Protein AF-A0A969MJR4-F1 (afdb_monomer_lite)

Secondary structure (DSSP, 8-state):
-----SSSHHHHHHHHHHHH-S---GGGHHHHHHHHHHHHHHHHHHHHHHHSTT-GGG--HHHHHHHHHHHHHHHHHHHTSPPTT-TT--HHHHHHHHHHHHHHHHHHHHTT-

Foldseek 3Di:
DPPDPPPDPVSVLLVCLCVVCVDQDPVCLVVLVVQLVVLVVQLVVLVCLQPDPVNVVVRHVVSNVVSVSSNVSSVSSSLSHDDPPCPPDDPVRSVVVSVVVVVVVVVVVVVVD

Structure (mmCIF, N/CA/C/O backbone):
data_AF-A0A969MJR4-F1
#
_entry.id   AF-A0A969MJR4-F1
#
loop_
_atom_site.group_PDB
_atom_site.id
_atom_site.type_symbol
_atom_site.label_atom_id
_atom_site.label_alt_id
_atom_site.label_comp_id
_atom_site.label_asym_id
_atom_site.label_entity_id
_atom_site.label_seq_id
_atom_site.pdbx_PDB_ins_code
_atom_site.Cartn_x
_atom_site.Cartn_y
_atom_site.Cartn_z
_atom_site.occupancy
_atom_site.B_iso_or_equiv
_atom_site.auth_seq_id
_atom_site.auth_comp_id
_atom_site.auth_asym_id
_atom_site.auth_atom_id
_atom_site.pdbx_PDB_model_num
ATOM 1 N N . MET A 1 1 ? -7.731 -14.007 19.797 1.00 36.84 1 MET A N 1
ATOM 2 C CA . MET A 1 1 ? -6.866 -15.200 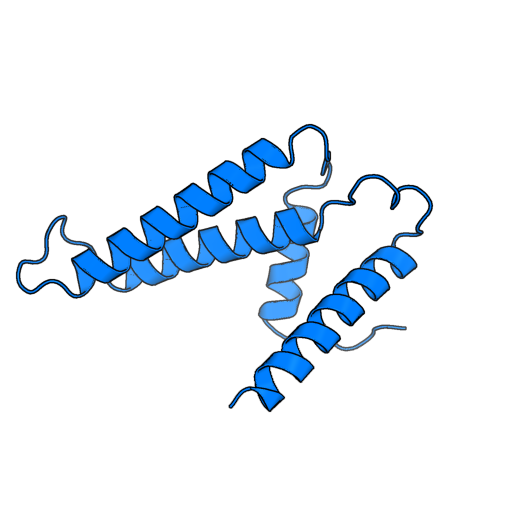19.577 1.00 36.84 1 MET A CA 1
ATOM 3 C C . MET A 1 1 ? -6.574 -15.347 18.085 1.00 36.84 1 MET A C 1
ATOM 5 O O . MET A 1 1 ? -7.228 -16.120 17.401 1.00 36.84 1 MET A O 1
ATOM 9 N N . VAL A 1 2 ? -5.607 -14.573 17.583 1.00 36.34 2 VAL A N 1
ATOM 10 C CA . VAL A 1 2 ? -5.040 -14.701 16.231 1.00 36.34 2 VAL A CA 1
ATOM 11 C C . VAL A 1 2 ? -3.697 -15.414 16.394 1.00 36.34 2 VAL A C 1
ATOM 13 O O . VAL A 1 2 ? -2.646 -14.796 16.468 1.00 36.34 2 VAL A O 1
ATOM 16 N N . LYS A 1 3 ? -3.739 -16.731 16.603 1.00 42.12 3 LYS A N 1
ATOM 17 C CA . LYS A 1 3 ? -2.544 -17.580 16.681 1.00 42.12 3 LYS A CA 1
ATOM 18 C C . LYS A 1 3 ? -2.556 -18.497 15.467 1.00 42.12 3 LYS A C 1
ATOM 20 O O . LYS A 1 3 ? -3.193 -19.534 15.545 1.00 42.12 3 LYS A O 1
ATOM 25 N N . GLU A 1 4 ? -1.941 -18.047 14.370 1.00 42.16 4 GLU A N 1
ATOM 26 C CA . GLU A 1 4 ? -1.287 -18.861 13.315 1.00 42.16 4 GLU A CA 1
ATOM 27 C C . GLU A 1 4 ? -0.891 -18.002 12.091 1.00 42.16 4 GLU A C 1
ATOM 29 O O . GLU A 1 4 ? -1.200 -18.305 10.943 1.00 42.16 4 GLU A O 1
ATOM 34 N N . ILE A 1 5 ? -0.156 -16.908 12.316 1.00 48.88 5 ILE A N 1
ATOM 35 C CA . ILE A 1 5 ? 0.709 -16.326 11.273 1.00 48.88 5 ILE A CA 1
ATOM 36 C C . ILE A 1 5 ? 2.125 -16.252 11.842 1.00 48.88 5 ILE A C 1
ATOM 38 O O . ILE A 1 5 ? 2.707 -15.187 11.941 1.00 48.88 5 ILE A O 1
ATOM 42 N N . THR A 1 6 ? 2.679 -17.375 12.295 1.00 48.12 6 THR A N 1
ATOM 43 C CA . THR A 1 6 ? 3.996 -17.366 12.959 1.00 48.12 6 THR A CA 1
ATOM 44 C C . THR A 1 6 ? 5.102 -18.091 12.203 1.00 48.12 6 THR A C 1
ATOM 46 O O . THR A 1 6 ? 6.158 -18.281 12.775 1.00 48.12 6 THR A O 1
ATOM 49 N N . ASN A 1 7 ? 4.936 -18.444 10.919 1.00 51.84 7 ASN A N 1
ATOM 50 C CA . ASN A 1 7 ? 6.046 -18.987 10.105 1.00 51.84 7 ASN A CA 1
ATOM 51 C C . ASN A 1 7 ? 5.967 -18.656 8.600 1.00 51.84 7 ASN A C 1
ATOM 53 O O . ASN A 1 7 ? 6.573 -19.342 7.779 1.00 51.84 7 ASN A O 1
ATOM 57 N N . SER A 1 8 ? 5.213 -17.628 8.199 1.00 61.78 8 SER A N 1
ATOM 58 C CA . SER A 1 8 ? 5.241 -17.164 6.804 1.00 61.78 8 SER A CA 1
ATOM 59 C C . SER A 1 8 ? 6.071 -15.887 6.706 1.00 61.78 8 SER A C 1
ATOM 61 O O . SER A 1 8 ? 5.940 -15.003 7.549 1.00 61.78 8 SER A O 1
ATOM 63 N N . CYS A 1 9 ? 6.900 -15.775 5.664 1.00 60.16 9 CYS A N 1
ATOM 64 C CA . CYS A 1 9 ? 7.710 -14.584 5.377 1.00 60.16 9 CYS A CA 1
ATOM 65 C C . CYS A 1 9 ? 6.870 -13.287 5.372 1.00 60.16 9 CYS A C 1
ATOM 67 O O . CYS A 1 9 ? 7.360 -12.232 5.752 1.00 60.16 9 CYS A O 1
ATOM 69 N N . LEU A 1 10 ? 5.579 -13.382 5.033 1.00 62.44 10 LEU A N 1
ATOM 70 C CA . LEU A 1 10 ? 4.634 -12.264 5.048 1.00 62.44 10 LEU A CA 1
ATOM 71 C C . LEU A 1 10 ? 4.254 -11.787 6.458 1.00 62.44 1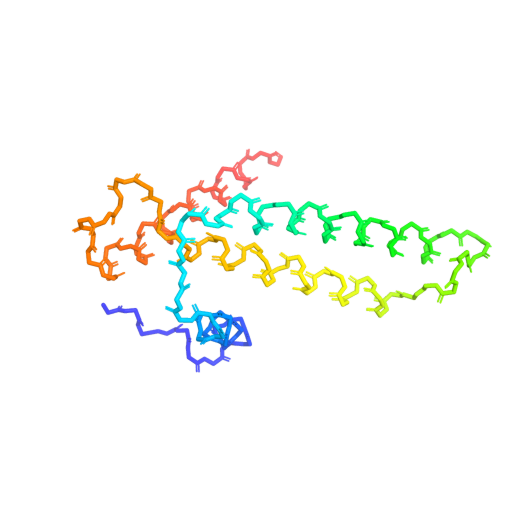0 LEU A C 1
ATOM 73 O O . LEU A 1 10 ? 4.084 -10.588 6.652 1.00 62.44 10 LEU A O 1
ATOM 77 N N . GLY A 1 11 ? 4.123 -12.698 7.429 1.00 65.44 11 GLY A N 1
ATOM 78 C CA . GLY A 1 11 ? 3.859 -12.329 8.826 1.00 65.44 11 GLY A CA 1
ATOM 79 C C . GLY A 1 11 ? 5.035 -11.569 9.429 1.00 65.44 11 GLY A C 1
ATOM 80 O O . GLY A 1 11 ? 4.851 -10.496 9.992 1.00 65.44 11 GLY A O 1
ATOM 81 N N . LEU A 1 12 ? 6.247 -12.078 9.188 1.00 70.12 12 LEU A N 1
ATOM 82 C CA . LEU A 1 12 ? 7.491 -11.431 9.604 1.00 70.12 12 LEU A CA 1
ATOM 83 C C . LEU A 1 12 ? 7.665 -10.059 8.939 1.00 70.12 12 LEU A C 1
ATOM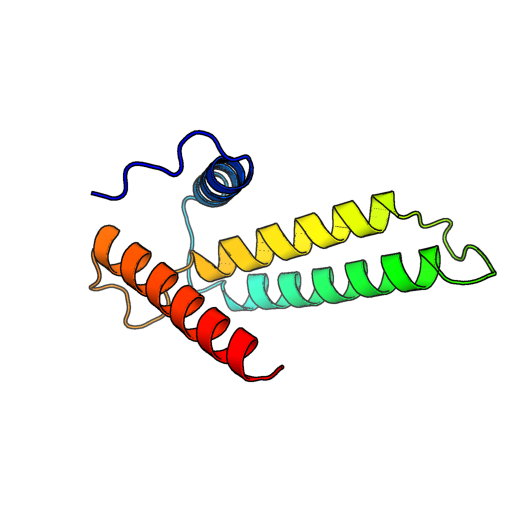 85 O O . LEU A 1 12 ? 8.010 -9.098 9.609 1.00 70.12 12 LEU A O 1
ATOM 89 N N . LEU A 1 13 ? 7.361 -9.936 7.641 1.00 69.81 13 LEU A N 1
ATOM 90 C CA . LEU A 1 13 ? 7.450 -8.657 6.930 1.00 69.81 13 LEU A CA 1
ATOM 91 C C . LEU A 1 13 ? 6.518 -7.594 7.529 1.00 69.81 13 LEU A C 1
ATOM 93 O O . LEU A 1 13 ? 6.917 -6.444 7.686 1.00 69.81 13 LEU A O 1
ATOM 97 N N . TYR A 1 14 ? 5.280 -7.972 7.862 1.00 69.94 14 TYR A N 1
ATOM 98 C CA . TYR A 1 14 ? 4.343 -7.045 8.491 1.00 69.94 14 TYR A CA 1
ATOM 99 C C . TYR A 1 14 ? 4.820 -6.622 9.881 1.00 69.94 14 TYR A C 1
ATOM 101 O O . TYR A 1 14 ? 4.766 -5.437 10.190 1.00 69.94 14 TYR A O 1
ATOM 109 N N . GLU A 1 15 ? 5.316 -7.559 10.693 1.00 73.75 15 GLU A N 1
ATOM 110 C CA . GLU A 1 15 ? 5.877 -7.247 12.012 1.00 73.75 15 GLU A CA 1
ATOM 111 C C . GLU A 1 15 ? 7.082 -6.303 11.914 1.00 73.75 15 GLU A C 1
ATOM 113 O O . GLU A 1 15 ? 7.124 -5.306 12.631 1.00 73.75 15 GLU A O 1
ATOM 118 N N . GLU A 1 16 ? 8.020 -6.551 10.997 1.00 79.38 16 GLU A N 1
ATOM 119 C CA . GLU A 1 16 ? 9.182 -5.678 10.778 1.00 79.38 16 GLU A CA 1
ATOM 120 C C . GLU A 1 16 ? 8.759 -4.259 10.374 1.00 79.38 16 GLU A C 1
ATOM 122 O O . GLU A 1 16 ? 9.195 -3.282 10.982 1.00 79.38 16 GLU A O 1
ATOM 127 N N . ILE A 1 17 ? 7.841 -4.124 9.411 1.00 75.50 17 ILE A N 1
ATOM 128 C CA . ILE A 1 17 ? 7.331 -2.810 8.983 1.00 75.50 17 ILE A CA 1
ATOM 129 C C . ILE A 1 17 ? 6.559 -2.131 10.117 1.00 75.50 17 ILE A C 1
ATOM 131 O O . ILE A 1 17 ? 6.704 -0.926 10.343 1.00 75.50 17 ILE A O 1
ATOM 135 N N . TYR A 1 18 ? 5.754 -2.896 10.859 1.00 70.88 18 TYR A N 1
ATOM 136 C CA . TYR A 1 18 ? 5.001 -2.385 11.995 1.00 70.88 18 TYR A CA 1
ATOM 137 C C . TYR A 1 18 ? 5.940 -1.822 13.072 1.00 70.88 18 TYR A C 1
ATOM 139 O O . TYR A 1 18 ? 5.700 -0.716 13.564 1.00 70.88 18 TYR A O 1
ATOM 147 N N . ASN A 1 19 ? 7.030 -2.531 13.369 1.00 74.38 19 ASN A N 1
ATOM 148 C CA . ASN A 1 19 ? 8.015 -2.166 14.385 1.00 74.38 19 ASN A CA 1
ATOM 149 C C . ASN A 1 19 ? 8.998 -1.076 13.933 1.00 74.38 19 ASN A C 1
ATOM 151 O O . ASN A 1 19 ? 9.499 -0.335 14.777 1.00 74.38 19 ASN A O 1
ATOM 155 N N . ALA A 1 20 ? 9.261 -0.934 12.631 1.00 73.62 20 ALA A N 1
ATOM 156 C CA . ALA A 1 20 ? 10.194 0.067 12.107 1.00 73.62 20 ALA A CA 1
ATOM 157 C C . ALA A 1 20 ? 9.727 1.517 12.348 1.00 73.62 20 ALA A C 1
ATOM 159 O O . ALA A 1 20 ? 10.546 2.430 12.429 1.00 73.62 20 ALA A O 1
ATOM 160 N N . HIS A 1 21 ? 8.416 1.734 12.499 1.00 69.38 21 HIS A N 1
ATOM 161 C CA . HIS A 1 21 ? 7.816 3.053 12.710 1.00 69.38 21 HIS A CA 1
ATOM 162 C C . HIS A 1 21 ? 6.826 3.027 13.884 1.00 69.38 21 HIS A C 1
ATOM 164 O O . HIS A 1 21 ? 5.614 2.960 13.695 1.00 69.38 21 HIS A O 1
ATOM 170 N N . LEU A 1 22 ? 7.343 3.091 15.116 1.00 61.19 22 LEU A N 1
ATOM 171 C CA . LEU A 1 22 ? 6.525 3.029 16.339 1.00 61.19 22 LEU A CA 1
ATOM 172 C C . LEU A 1 22 ? 5.682 4.295 16.586 1.00 61.19 22 LEU A C 1
ATOM 174 O O . LEU A 1 22 ? 4.638 4.220 17.228 1.00 61.19 22 LEU A O 1
ATOM 178 N N . GLU A 1 23 ? 6.088 5.447 16.046 1.00 62.28 23 GLU A N 1
ATOM 179 C CA . GLU A 1 23 ? 5.380 6.726 16.204 1.00 62.28 23 GLU A CA 1
ATOM 180 C C . GLU A 1 23 ? 4.676 7.142 14.904 1.00 62.28 23 GLU A C 1
ATOM 182 O O . GLU A 1 23 ? 5.074 8.078 14.205 1.00 62.28 23 GLU A O 1
ATOM 18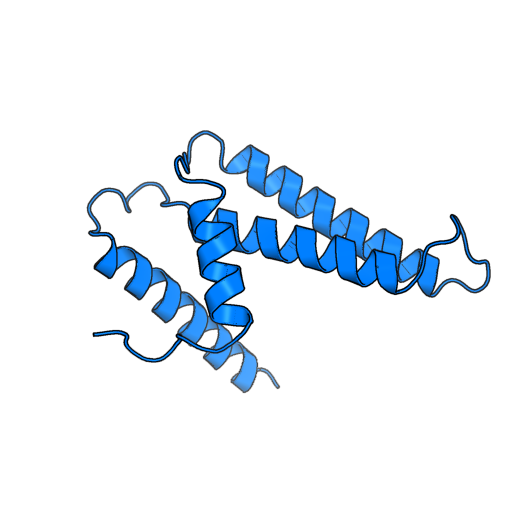7 N N . ARG A 1 24 ? 3.601 6.429 14.549 1.00 74.31 24 ARG A N 1
ATOM 188 C CA . ARG A 1 24 ? 2.752 6.808 13.410 1.00 74.31 24 ARG A CA 1
ATOM 189 C C . ARG A 1 24 ? 1.823 7.943 13.806 1.00 74.31 24 ARG A C 1
ATOM 191 O O . ARG A 1 24 ? 0.857 7.744 14.533 1.00 74.31 24 ARG A O 1
ATOM 198 N N . ASN A 1 25 ? 2.114 9.130 13.289 1.00 71.88 25 ASN A N 1
ATOM 199 C CA . ASN A 1 25 ? 1.288 10.319 13.463 1.00 71.88 25 ASN A CA 1
ATOM 200 C C . ASN A 1 25 ? 0.525 10.634 12.162 1.00 71.88 25 ASN A C 1
ATOM 202 O O . ASN A 1 25 ? 1.116 10.623 11.068 1.00 71.88 25 ASN A O 1
ATOM 206 N N . ASP A 1 26 ? -0.774 10.906 12.279 1.00 80.94 26 ASP A N 1
ATOM 207 C CA . ASP A 1 26 ? -1.680 11.282 11.193 1.00 80.94 26 ASP A CA 1
ATOM 208 C C . ASP A 1 26 ? -1.395 12.696 10.644 1.00 80.94 26 ASP A C 1
ATOM 210 O O . ASP A 1 26 ? -1.586 12.948 9.454 1.00 80.94 26 ASP A O 1
ATOM 214 N N . VAL A 1 27 ? -0.795 13.589 11.442 1.00 82.94 27 VAL A N 1
ATOM 215 C CA . VAL A 1 27 ? -0.384 14.952 11.038 1.00 82.94 27 VAL A CA 1
ATOM 216 C C . VAL A 1 27 ? 0.537 14.946 9.811 1.00 82.94 27 VAL A C 1
ATOM 218 O O . VAL A 1 27 ? 0.484 15.851 8.974 1.00 82.94 27 VAL A O 1
ATOM 221 N N . LEU A 1 28 ? 1.383 13.920 9.675 1.00 85.75 28 LEU A N 1
ATOM 222 C CA . LEU A 1 28 ? 2.303 13.756 8.542 1.00 85.75 28 LEU A CA 1
ATOM 223 C C . LEU A 1 28 ? 1.846 12.682 7.545 1.00 85.75 28 LEU A C 1
ATOM 225 O O . LEU A 1 28 ? 2.611 12.322 6.649 1.00 85.75 28 LEU A O 1
ATOM 229 N N . PHE A 1 29 ? 0.608 12.194 7.655 1.00 90.06 29 PHE A N 1
ATOM 230 C CA . PHE A 1 29 ? 0.055 11.177 6.757 1.00 90.06 29 PHE A CA 1
ATOM 231 C C . PHE A 1 29 ? 0.124 11.611 5.290 1.00 90.06 29 PHE A C 1
ATOM 233 O O . PHE A 1 29 ? 0.527 10.838 4.425 1.00 90.06 29 PHE A O 1
ATOM 240 N N . TRP A 1 30 ? -0.163 12.885 5.010 1.00 92.12 30 TRP A N 1
ATOM 241 C CA . TRP A 1 30 ? -0.073 13.446 3.660 1.00 92.12 30 TRP A CA 1
ATOM 242 C C . TRP A 1 30 ? 1.343 13.371 3.068 1.00 92.12 30 TRP A C 1
ATOM 244 O O . TRP A 1 30 ? 1.483 13.147 1.870 1.00 92.12 30 TRP A O 1
ATOM 254 N N . ARG A 1 31 ? 2.402 13.506 3.882 1.00 92.00 31 ARG A N 1
ATOM 255 C CA . ARG A 1 31 ? 3.788 13.361 3.400 1.00 92.00 31 ARG A CA 1
ATOM 256 C C . ARG A 1 31 ? 4.078 11.925 2.999 1.00 92.00 31 ARG A C 1
ATOM 258 O O . ARG A 1 31 ? 4.703 11.691 1.972 1.00 92.00 31 ARG A O 1
ATOM 265 N N . ARG A 1 32 ? 3.593 10.973 3.795 1.00 91.44 32 ARG A N 1
ATOM 266 C CA . ARG A 1 32 ? 3.743 9.544 3.509 1.00 91.44 32 ARG A CA 1
ATOM 267 C C . ARG A 1 32 ? 2.909 9.124 2.294 1.00 91.44 32 ARG A C 1
ATOM 269 O O . ARG A 1 32 ? 3.376 8.317 1.504 1.00 91.44 32 ARG A O 1
ATOM 276 N N . LEU A 1 33 ? 1.746 9.744 2.064 1.00 94.25 33 LEU A N 1
ATOM 277 C CA . LEU A 1 33 ? 0.993 9.597 0.810 1.00 94.25 33 LEU A CA 1
ATOM 278 C C . LEU A 1 33 ? 1.757 10.127 -0.411 1.00 94.25 33 LEU A C 1
ATOM 280 O O . LEU A 1 33 ? 1.721 9.496 -1.463 1.00 94.25 33 LEU A O 1
ATOM 284 N N . LEU A 1 34 ? 2.443 11.270 -0.292 1.00 96.00 34 LEU A N 1
ATOM 285 C CA . LEU A 1 34 ? 3.285 11.780 -1.380 1.00 96.00 34 LEU A CA 1
ATOM 286 C C . LEU A 1 34 ? 4.440 10.825 -1.678 1.00 96.00 34 LEU A C 1
ATOM 288 O O . LEU A 1 34 ? 4.663 10.517 -2.844 1.00 96.00 34 LEU A O 1
ATOM 292 N N . LYS A 1 35 ? 5.103 10.298 -0.641 1.00 94.50 35 LYS A N 1
ATOM 293 C CA . LYS A 1 35 ? 6.158 9.296 -0.817 1.00 94.50 35 LYS A CA 1
ATOM 294 C C . LYS A 1 35 ? 5.614 8.011 -1.448 1.00 94.50 35 LYS A C 1
ATOM 296 O O . LYS A 1 35 ? 6.191 7.536 -2.407 1.00 94.50 35 LYS A O 1
ATOM 301 N N . LEU A 1 36 ? 4.434 7.524 -1.047 1.00 96.38 36 LEU A N 1
ATOM 302 C CA . LEU A 1 36 ? 3.767 6.411 -1.744 1.00 96.38 36 LEU A CA 1
ATOM 303 C C . LEU A 1 36 ? 3.576 6.697 -3.247 1.00 96.38 36 LEU A C 1
ATOM 305 O O . LEU A 1 36 ? 3.769 5.810 -4.072 1.00 96.38 36 LEU A O 1
ATOM 309 N N . SER A 1 37 ? 3.189 7.923 -3.616 1.00 97.88 37 SER A N 1
ATOM 310 C CA . SER A 1 37 ? 3.057 8.313 -5.026 1.00 97.88 37 SER A CA 1
ATOM 311 C C . SER A 1 37 ? 4.399 8.356 -5.762 1.00 97.88 37 SER A C 1
ATOM 313 O O . SER A 1 37 ? 4.422 8.087 -6.962 1.00 97.88 37 SER A O 1
ATOM 315 N N . GLU A 1 38 ? 5.478 8.724 -5.075 1.00 97.94 38 GLU A N 1
ATOM 316 C CA . GLU A 1 38 ? 6.852 8.674 -5.586 1.00 97.94 38 GLU A CA 1
ATOM 317 C C . GLU A 1 38 ? 7.252 7.221 -5.879 1.00 97.94 38 GLU A C 1
ATOM 319 O O . GLU A 1 38 ? 7.589 6.934 -7.025 1.00 97.94 38 GLU A O 1
ATOM 324 N N . GLU A 1 39 ? 7.033 6.292 -4.936 1.00 98.00 39 GLU A N 1
ATOM 325 C CA . GLU A 1 39 ? 7.347 4.860 -5.117 1.00 98.00 39 GLU A CA 1
ATOM 326 C C . GLU A 1 39 ? 6.587 4.226 -6.292 1.00 98.00 39 GLU A C 1
ATOM 328 O O . GLU A 1 39 ? 7.113 3.398 -7.035 1.00 98.00 39 GLU A O 1
ATOM 333 N N . VAL A 1 40 ? 5.325 4.619 -6.517 1.00 98.38 40 VAL A N 1
ATOM 334 C CA . VAL A 1 40 ? 4.570 4.171 -7.704 1.00 98.38 40 VAL A CA 1
ATOM 335 C C . VAL A 1 40 ? 5.247 4.644 -8.995 1.00 98.38 40 VAL A C 1
ATOM 337 O O . VAL A 1 40 ? 5.264 3.913 -9.991 1.00 98.38 40 VAL A O 1
ATOM 340 N N .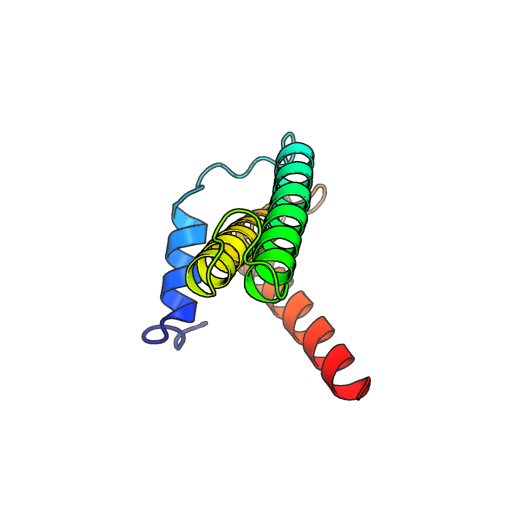 GLY A 1 41 ? 5.769 5.871 -8.994 1.00 97.75 41 GLY A N 1
ATOM 341 C CA . GLY A 1 41 ? 6.506 6.447 -10.113 1.00 97.75 41 GLY A CA 1
ATOM 342 C C . GLY A 1 41 ? 7.820 5.716 -10.366 1.00 97.75 41 GLY A C 1
ATOM 343 O O . GLY A 1 41 ? 8.067 5.319 -11.503 1.00 97.75 41 GLY A O 1
ATOM 344 N N . GLU A 1 42 ? 8.604 5.474 -9.317 1.00 97.38 42 GLU A N 1
ATOM 345 C CA . GLU A 1 42 ? 9.883 4.758 -9.381 1.00 97.38 42 GLU A CA 1
ATOM 346 C C . GLU A 1 42 ? 9.690 3.311 -9.853 1.00 97.38 42 GLU A C 1
ATOM 348 O O . GLU A 1 42 ? 10.351 2.880 -10.800 1.00 97.38 42 GLU A O 1
ATOM 353 N N . LEU A 1 43 ? 8.681 2.598 -9.336 1.00 97.88 43 LEU A N 1
ATOM 354 C CA . LEU A 1 43 ? 8.317 1.261 -9.817 1.00 97.88 43 LEU A CA 1
ATOM 355 C C . LEU A 1 43 ? 7.915 1.264 -11.298 1.00 97.88 43 LEU A C 1
ATOM 357 O O . LEU A 1 43 ? 8.309 0.377 -12.064 1.00 97.88 43 LEU A O 1
ATOM 361 N N . SER A 1 44 ? 7.128 2.258 -11.716 1.00 96.44 44 SER A N 1
ATOM 362 C CA . SER A 1 44 ? 6.722 2.403 -13.117 1.00 96.44 44 SER A CA 1
ATOM 363 C C . SER A 1 44 ? 7.928 2.688 -14.016 1.00 96.44 44 SER A C 1
ATOM 365 O O . SER A 1 44 ? 8.051 2.082 -15.081 1.00 96.44 44 SER A O 1
ATOM 367 N N . GLU A 1 45 ? 8.833 3.571 -13.587 1.00 94.94 45 GLU A N 1
ATOM 368 C CA . GLU A 1 45 ? 10.084 3.883 -14.281 1.00 94.94 45 GLU A CA 1
ATOM 369 C C . GLU A 1 45 ? 10.968 2.639 -14.413 1.00 94.94 45 GLU A C 1
ATOM 371 O O . GLU A 1 45 ? 11.384 2.304 -15.525 1.00 94.94 45 GLU A O 1
ATOM 376 N N . ALA A 1 46 ? 11.208 1.923 -13.311 1.00 95.06 46 ALA A N 1
ATOM 377 C CA . ALA A 1 46 ? 12.012 0.708 -13.293 1.00 95.06 46 ALA A CA 1
ATOM 378 C C . ALA A 1 46 ? 11.456 -0.332 -14.271 1.00 95.06 46 ALA A C 1
ATOM 380 O O . ALA A 1 46 ? 12.193 -0.836 -15.118 1.00 95.06 46 ALA A O 1
ATOM 381 N N . TYR A 1 47 ? 10.145 -0.597 -14.231 1.00 95.06 47 TYR A N 1
ATOM 382 C CA . TYR A 1 47 ? 9.520 -1.565 -15.131 1.00 95.06 47 TYR A CA 1
ATOM 383 C C . TYR A 1 47 ? 9.621 -1.147 -16.603 1.00 95.06 47 TYR A C 1
ATOM 385 O O . TYR A 1 47 ? 9.996 -1.957 -17.458 1.00 95.06 47 TYR A O 1
ATOM 393 N N . LEU A 1 48 ? 9.325 0.119 -16.916 1.00 94.19 48 LEU A N 1
ATOM 394 C CA . LEU A 1 48 ? 9.410 0.634 -18.283 1.00 94.19 48 LEU A CA 1
ATOM 395 C C . LEU A 1 48 ? 10.837 0.551 -18.825 1.00 94.19 48 LEU A C 1
ATOM 397 O O . LEU A 1 48 ? 11.036 0.137 -19.963 1.00 94.19 48 LEU A O 1
ATOM 401 N N . PHE A 1 49 ? 11.837 0.906 -18.025 1.00 92.31 49 PHE A N 1
ATOM 402 C CA . PHE A 1 49 ? 13.231 0.927 -18.465 1.00 92.31 49 PHE A CA 1
ATOM 403 C C . PHE A 1 49 ? 13.876 -0.457 -18.519 1.00 92.31 49 PHE A C 1
ATOM 405 O O . PHE A 1 49 ? 14.696 -0.694 -19.402 1.00 92.31 49 PHE A O 1
ATOM 412 N N . THR A 1 50 ? 13.453 -1.395 -17.668 1.00 92.25 50 THR A N 1
ATOM 413 C CA . THR A 1 50 ? 13.826 -2.814 -17.788 1.00 92.25 50 THR A CA 1
ATOM 414 C C . THR A 1 50 ? 13.229 -3.477 -19.031 1.00 92.25 50 THR A C 1
ATOM 416 O O . THR A 1 50 ? 13.835 -4.386 -19.594 1.00 92.25 50 THR A O 1
ATOM 419 N N . THR A 1 51 ? 12.037 -3.058 -19.465 1.00 88.88 51 THR A N 1
ATOM 420 C CA . THR A 1 51 ? 11.341 -3.662 -20.619 1.00 88.88 51 THR A CA 1
ATOM 421 C C . THR A 1 51 ? 11.568 -2.921 -21.936 1.00 88.88 51 THR A C 1
ATOM 423 O O . THR A 1 51 ? 11.240 -3.444 -23.002 1.00 88.88 51 THR A O 1
ATOM 426 N N . ALA A 1 52 ? 12.145 -1.720 -21.897 1.00 85.56 52 ALA A N 1
ATOM 427 C CA . ALA A 1 52 ? 12.474 -0.963 -23.091 1.00 85.56 52 ALA A CA 1
ATOM 428 C C . ALA A 1 52 ? 13.634 -1.615 -23.863 1.00 85.56 52 ALA A C 1
ATOM 430 O O . ALA A 1 52 ? 14.685 -1.926 -23.308 1.00 85.56 52 ALA A O 1
ATOM 431 N N . ASN A 1 53 ? 13.484 -1.728 -25.187 1.00 70.88 53 ASN A N 1
ATOM 432 C CA . ASN A 1 53 ? 14.480 -2.324 -26.094 1.00 70.88 53 ASN A CA 1
ATOM 433 C C . ASN A 1 53 ? 15.859 -1.624 -26.101 1.00 70.88 53 ASN A C 1
ATOM 435 O O . ASN A 1 53 ? 16.774 -2.089 -26.776 1.00 70.88 53 ASN A O 1
ATOM 439 N N . ASN A 1 54 ? 16.009 -0.489 -25.414 1.00 71.62 54 ASN A N 1
ATOM 440 C CA . ASN A 1 54 ? 17.218 0.332 -25.402 1.00 71.62 54 ASN A CA 1
ATOM 441 C C . ASN A 1 54 ? 17.974 0.324 -24.060 1.00 71.62 54 ASN A C 1
ATOM 443 O O . ASN A 1 54 ? 18.939 1.079 -23.951 1.00 71.62 54 ASN A O 1
ATOM 447 N N . ASN A 1 55 ? 17.562 -0.480 -23.064 1.00 62.53 55 ASN A N 1
ATOM 448 C CA . ASN A 1 55 ? 18.159 -0.509 -21.716 1.00 62.53 55 ASN A CA 1
ATOM 449 C C . ASN A 1 55 ? 18.430 0.904 -21.162 1.00 62.53 55 ASN A C 1
ATOM 451 O O . ASN A 1 55 ? 19.500 1.199 -20.622 1.00 62.53 55 ASN A O 1
ATOM 455 N N . TYR A 1 56 ? 17.476 1.820 -21.345 1.00 65.81 56 TYR A N 1
ATOM 456 C CA . TYR A 1 56 ? 17.621 3.193 -20.878 1.00 65.81 56 TYR A CA 1
ATOM 457 C C . TYR A 1 56 ? 17.858 3.203 -19.355 1.00 65.81 56 TYR A C 1
ATOM 459 O O . TYR A 1 56 ? 17.177 2.505 -18.614 1.00 65.81 56 TYR A O 1
ATOM 467 N N . LYS A 1 57 ? 18.877 3.936 -18.884 1.00 77.56 57 LYS A N 1
ATOM 468 C CA . LYS A 1 57 ? 19.366 3.930 -17.484 1.00 77.56 57 LYS A CA 1
ATOM 469 C C . LYS A 1 57 ? 19.823 2.567 -16.909 1.00 77.56 57 LYS A C 1
ATOM 471 O O . LYS A 1 57 ? 20.079 2.499 -15.713 1.00 77.56 57 LYS A O 1
ATOM 476 N N . ASN A 1 58 ? 19.996 1.517 -17.721 1.00 85.62 58 ASN A N 1
ATOM 477 C CA . ASN A 1 58 ? 20.479 0.187 -17.296 1.00 85.62 58 ASN A CA 1
ATOM 478 C C . ASN A 1 58 ? 19.685 -0.464 -16.140 1.00 85.62 58 ASN A C 1
ATOM 480 O O . ASN A 1 58 ? 20.252 -1.230 -15.362 1.00 85.62 58 ASN A O 1
ATOM 484 N N . LYS A 1 59 ? 18.385 -0.172 -16.022 1.00 88.44 59 LYS A N 1
ATOM 485 C CA . LYS A 1 59 ? 17.513 -0.777 -15.004 1.00 88.44 59 LYS A CA 1
ATOM 486 C C . LYS A 1 59 ? 17.284 -2.267 -15.280 1.00 88.44 59 LYS A C 1
ATOM 488 O O . LYS A 1 59 ? 17.156 -2.684 -16.430 1.00 88.44 59 LYS A O 1
ATOM 493 N N . THR A 1 60 ? 17.168 -3.059 -14.222 1.00 92.00 60 THR A N 1
ATOM 494 C CA . THR A 1 60 ? 16.967 -4.512 -14.262 1.00 92.00 60 THR A CA 1
ATOM 495 C C . THR A 1 60 ? 15.695 -4.931 -13.518 1.00 92.00 60 THR A C 1
ATOM 497 O O . THR A 1 60 ? 15.124 -4.176 -12.737 1.00 92.00 60 THR A O 1
ATOM 500 N N . TYR A 1 61 ? 15.273 -6.191 -13.676 1.00 94.75 61 TYR A N 1
ATOM 501 C CA . TYR A 1 61 ? 14.179 -6.741 -12.864 1.00 94.75 61 TYR A CA 1
ATOM 502 C C . TYR A 1 61 ? 14.494 -6.778 -11.358 1.00 94.75 61 TYR A C 1
ATOM 504 O O . TYR A 1 61 ? 13.567 -6.939 -10.567 1.00 94.75 61 TYR A O 1
ATOM 512 N N . HIS A 1 62 ? 15.766 -6.638 -10.958 1.00 94.94 62 HIS A N 1
ATOM 513 C CA . HIS A 1 62 ? 16.123 -6.438 -9.555 1.00 94.94 62 HIS A CA 1
ATOM 514 C C . HIS A 1 62 ? 15.601 -5.093 -9.054 1.00 94.94 62 HIS A C 1
ATOM 516 O O . HIS A 1 62 ? 14.899 -5.075 -8.050 1.00 94.94 62 HIS A O 1
ATOM 522 N N . ASP A 1 63 ? 15.838 -4.015 -9.810 1.00 95.38 63 ASP A N 1
ATOM 523 C CA . ASP A 1 63 ? 15.317 -2.685 -9.494 1.00 95.38 63 ASP A CA 1
ATOM 524 C C . ASP A 1 63 ? 13.791 -2.727 -9.362 1.00 95.38 63 ASP A C 1
ATOM 526 O O . ASP A 1 63 ? 13.246 -2.285 -8.365 1.00 95.38 63 ASP A O 1
ATOM 530 N N . VAL A 1 64 ? 13.083 -3.376 -10.298 1.00 96.12 64 VAL A N 1
ATOM 531 C CA . VAL A 1 64 ? 11.616 -3.548 -10.206 1.00 96.12 64 VAL A CA 1
ATOM 532 C C . VAL A 1 64 ? 11.197 -4.201 -8.884 1.00 96.12 64 VAL A C 1
ATOM 534 O O . VAL A 1 64 ? 10.152 -3.877 -8.321 1.00 96.12 64 VAL A O 1
ATOM 537 N N . ARG A 1 65 ? 11.988 -5.159 -8.394 1.00 96.06 65 ARG A N 1
ATOM 538 C CA . ARG A 1 65 ? 11.715 -5.870 -7.146 1.00 96.06 65 ARG A CA 1
ATOM 539 C C . ARG A 1 65 ? 11.961 -4.990 -5.920 1.00 96.06 65 ARG A C 1
ATOM 541 O O . ARG A 1 65 ? 11.219 -5.153 -4.951 1.00 96.06 65 ARG A O 1
ATOM 548 N N . GLU A 1 66 ? 12.969 -4.123 -5.974 1.00 95.69 66 GLU A N 1
ATOM 549 C CA . GLU A 1 66 ? 13.291 -3.127 -4.945 1.00 95.69 66 GLU A CA 1
ATOM 550 C C . GLU A 1 66 ? 12.205 -2.051 -4.871 1.00 95.69 66 GLU A C 1
ATOM 552 O O . GLU A 1 66 ? 11.560 -1.947 -3.833 1.00 95.69 66 GLU A O 1
ATOM 557 N N . GLU A 1 67 ? 11.872 -1.391 -5.986 1.00 97.69 67 GLU A N 1
ATOM 558 C CA . GLU A 1 67 ? 10.839 -0.338 -5.988 1.00 97.69 67 GLU A CA 1
ATOM 559 C C . GLU A 1 67 ? 9.455 -0.898 -5.584 1.00 97.69 67 GLU A C 1
ATOM 561 O O . GLU A 1 67 ? 8.624 -0.240 -4.956 1.00 97.69 67 GLU A O 1
ATOM 566 N N . LEU A 1 68 ? 9.176 -2.170 -5.912 1.00 96.69 68 LEU A N 1
ATOM 567 C CA . LEU A 1 68 ? 7.963 -2.845 -5.444 1.00 96.69 68 LEU A CA 1
ATOM 568 C C . LEU A 1 68 ? 7.982 -3.070 -3.926 1.00 96.69 68 LEU A C 1
ATOM 570 O O . LEU A 1 68 ? 6.925 -3.038 -3.293 1.00 96.69 68 LEU A O 1
ATOM 574 N N . ALA A 1 69 ? 9.149 -3.350 -3.345 1.00 93.00 69 ALA A N 1
ATOM 575 C CA . ALA A 1 69 ? 9.285 -3.492 -1.903 1.00 93.00 69 ALA A CA 1
ATOM 576 C C . ALA A 1 69 ? 9.051 -2.147 -1.204 1.00 93.00 69 ALA A C 1
ATOM 578 O O . ALA A 1 69 ? 8.265 -2.118 -0.256 1.00 93.00 69 ALA A O 1
ATOM 579 N N . ASP A 1 70 ? 9.614 -1.052 -1.717 1.00 94.44 70 ASP A N 1
ATOM 580 C CA . ASP A 1 70 ? 9.403 0.296 -1.173 1.00 94.44 70 ASP A CA 1
ATOM 581 C C . ASP A 1 70 ? 7.923 0.695 -1.214 1.00 94.44 70 ASP A C 1
ATOM 583 O O . ASP A 1 70 ? 7.348 1.116 -0.202 1.00 94.44 70 ASP A O 1
ATOM 587 N N . LEU A 1 71 ? 7.239 0.411 -2.329 1.00 95.56 71 LEU A N 1
ATOM 588 C CA . LEU A 1 71 ? 5.795 0.607 -2.442 1.00 95.56 71 LEU A CA 1
ATOM 589 C C . LEU A 1 71 ? 5.005 -0.190 -1.387 1.00 95.56 71 LEU A C 1
ATOM 591 O O . LEU A 1 71 ? 4.054 0.329 -0.794 1.00 95.56 71 LEU A O 1
ATOM 595 N N . VAL A 1 72 ? 5.370 -1.456 -1.150 1.00 91.94 72 VAL A N 1
ATOM 596 C CA . VAL A 1 72 ? 4.715 -2.312 -0.146 1.00 91.94 72 VAL A CA 1
ATOM 597 C C . VAL A 1 72 ? 4.963 -1.791 1.268 1.00 91.94 72 VAL A C 1
ATOM 599 O O . VAL A 1 72 ? 4.015 -1.732 2.052 1.00 91.94 72 VAL A O 1
ATOM 602 N N . VAL A 1 73 ? 6.194 -1.386 1.588 1.00 89.25 73 VAL A N 1
ATOM 603 C CA . VAL A 1 73 ? 6.550 -0.799 2.888 1.00 89.25 73 VAL A CA 1
ATOM 604 C C . VAL A 1 73 ? 5.716 0.450 3.146 1.00 89.25 73 VAL A C 1
ATOM 606 O O . VAL A 1 73 ? 5.040 0.533 4.174 1.00 89.25 73 VAL A O 1
ATOM 609 N N . MET A 1 74 ? 5.672 1.374 2.185 1.00 91.12 74 MET A N 1
ATOM 610 C CA . MET A 1 74 ? 4.902 2.612 2.305 1.00 91.12 74 MET A CA 1
ATOM 611 C C . MET A 1 74 ? 3.396 2.358 2.426 1.00 91.12 74 MET A C 1
ATOM 613 O O . MET A 1 74 ? 2.722 2.988 3.244 1.00 91.12 74 MET A O 1
ATOM 617 N N . ALA A 1 75 ? 2.849 1.417 1.652 1.00 91.38 75 ALA A N 1
ATOM 618 C CA . ALA A 1 75 ? 1.432 1.068 1.724 1.00 91.38 75 ALA A CA 1
ATOM 619 C C . ALA A 1 75 ? 1.059 0.445 3.078 1.00 91.38 75 ALA A C 1
ATOM 621 O O . ALA A 1 75 ? 0.003 0.762 3.633 1.00 91.38 75 ALA A O 1
ATOM 622 N N . LEU A 1 76 ? 1.919 -0.424 3.616 1.00 87.25 76 LEU A N 1
ATOM 623 C CA . LEU A 1 76 ? 1.705 -1.052 4.915 1.00 87.25 76 LEU A CA 1
ATOM 624 C C . LEU A 1 76 ? 1.843 -0.044 6.060 1.00 87.25 76 LEU A C 1
ATOM 626 O O . LEU A 1 76 ? 0.964 -0.024 6.923 1.00 87.25 76 LEU A O 1
ATOM 630 N N . ASP A 1 77 ? 2.838 0.846 6.033 1.00 86.94 77 ASP A N 1
ATOM 631 C CA . ASP A 1 77 ? 2.972 1.921 7.027 1.00 86.94 77 ASP A CA 1
ATOM 632 C C . ASP A 1 77 ? 1.739 2.839 7.062 1.00 86.94 77 ASP A C 1
ATOM 634 O O . ASP A 1 77 ? 1.166 3.107 8.125 1.00 86.94 77 ASP A O 1
ATOM 638 N N . LEU A 1 78 ? 1.271 3.269 5.887 1.00 89.44 78 LEU A N 1
ATOM 639 C CA . LEU A 1 78 ? 0.050 4.063 5.773 1.00 89.44 78 LEU A CA 1
ATOM 640 C C . LEU A 1 78 ? -1.161 3.296 6.306 1.00 89.44 78 LEU A C 1
ATOM 642 O O . LEU A 1 78 ? -1.966 3.869 7.036 1.00 89.44 78 LEU A O 1
ATOM 646 N N . SER A 1 79 ? -1.278 2.001 5.997 1.00 87.75 79 SER A N 1
ATOM 647 C CA . SER A 1 79 ? -2.382 1.176 6.499 1.00 87.75 79 SER A CA 1
ATOM 648 C C . SER A 1 79 ? -2.366 1.017 8.021 1.00 87.75 79 SER A C 1
ATOM 650 O O . SER A 1 79 ? -3.432 0.910 8.623 1.00 87.75 79 SER A O 1
ATOM 652 N N . ALA A 1 80 ? -1.179 1.032 8.634 1.00 84.56 80 ALA A N 1
ATOM 653 C CA . ALA A 1 80 ? -0.960 0.938 10.074 1.00 84.56 80 ALA A CA 1
ATOM 654 C C . ALA A 1 80 ? -1.116 2.275 10.814 1.00 84.56 80 ALA A C 1
ATOM 656 O O . ALA A 1 80 ? -1.049 2.307 12.043 1.00 84.56 80 ALA A O 1
ATOM 657 N N . THR A 1 81 ? -1.334 3.379 10.096 1.00 87.44 81 THR A N 1
ATOM 658 C CA . THR A 1 81 ? -1.608 4.683 10.704 1.00 87.44 81 THR A CA 1
ATOM 659 C C . THR A 1 81 ? -3.095 4.799 11.044 1.00 87.44 81 THR A C 1
ATOM 661 O O . THR A 1 81 ? -3.938 4.677 10.159 1.00 87.44 81 THR A O 1
ATOM 664 N N . ARG A 1 82 ? -3.415 5.083 12.312 1.00 89.12 82 ARG A N 1
ATOM 665 C CA . ARG A 1 82 ? -4.780 5.440 12.733 1.00 89.12 82 ARG A CA 1
ATOM 666 C C . ARG A 1 82 ? -5.186 6.780 12.129 1.00 89.12 82 ARG A C 1
ATOM 668 O O . ARG A 1 82 ? -4.397 7.723 12.131 1.00 89.12 82 ARG A O 1
ATOM 675 N N . LEU A 1 83 ? -6.409 6.858 11.627 1.00 90.69 83 LEU A N 1
ATOM 676 C CA . LEU A 1 83 ? -6.982 8.062 11.031 1.00 90.69 83 LEU A CA 1
ATOM 677 C C . LEU A 1 83 ? -7.869 8.820 12.036 1.00 90.69 83 LEU A C 1
ATOM 679 O O . LEU A 1 83 ? -8.297 8.237 13.037 1.00 90.69 83 LEU A O 1
ATOM 683 N N . PRO A 1 84 ? -8.189 10.104 11.773 1.00 90.88 84 PRO A N 1
ATOM 684 C CA . PRO A 1 84 ? -9.086 10.870 12.629 1.00 90.88 84 PRO A CA 1
ATOM 685 C C . PRO A 1 84 ? -10.420 10.155 12.863 1.00 90.88 84 PRO A C 1
ATOM 687 O O . PRO A 1 84 ? -11.085 9.729 11.914 1.00 90.88 84 PRO A O 1
ATOM 690 N N . GLY A 1 85 ? -10.822 10.050 14.126 1.00 90.38 85 GLY A N 1
ATOM 691 C CA . GLY A 1 85 ? -12.009 9.314 14.557 1.00 90.38 85 GLY A CA 1
ATOM 692 C C . GLY A 1 85 ? -11.745 7.865 14.975 1.00 90.38 85 GLY A C 1
ATOM 693 O O . GLY A 1 85 ? -12.670 7.218 15.455 1.00 90.38 85 GLY A O 1
ATOM 694 N N . GLU A 1 86 ? -10.523 7.344 14.839 1.00 91.88 86 GLU A N 1
ATOM 695 C CA . GLU A 1 86 ? -10.129 5.989 15.267 1.00 91.88 86 GLU A CA 1
ATOM 696 C C . GLU A 1 86 ? -9.366 5.980 16.609 1.00 91.88 86 GLU A C 1
ATOM 698 O O . GLU A 1 86 ? -8.883 4.938 17.060 1.00 91.88 86 GLU A O 1
ATOM 703 N N . GLU A 1 87 ? -9.255 7.130 17.282 1.00 89.38 87 GLU A N 1
ATOM 704 C CA . GLU A 1 87 ? -8.490 7.305 18.527 1.00 89.38 87 GLU A CA 1
ATOM 705 C C . GLU A 1 87 ? -9.075 6.489 19.686 1.00 89.38 87 GLU A C 1
ATOM 707 O O . GLU A 1 87 ? -8.364 6.092 20.604 1.00 89.38 87 GLU A O 1
ATOM 712 N N . HIS A 1 88 ? -10.379 6.221 19.627 1.00 92.75 88 HIS A N 1
ATOM 713 C CA . HIS A 1 88 ? -11.123 5.490 20.647 1.00 92.75 88 HIS A CA 1
ATOM 714 C C . HIS A 1 88 ? -10.955 3.965 20.566 1.00 92.75 88 HIS A C 1
ATOM 716 O O . HIS A 1 88 ? -11.355 3.268 21.495 1.00 92.75 88 HIS A O 1
ATOM 722 N N . LEU A 1 89 ? -10.396 3.440 19.470 1.00 92.25 89 LEU A N 1
ATOM 723 C CA . LEU A 1 89 ? -10.239 2.000 19.279 1.00 92.25 89 LEU A CA 1
ATOM 724 C C . LEU A 1 89 ? -9.088 1.460 20.137 1.00 92.25 89 LEU A C 1
ATOM 726 O O . LEU A 1 89 ? -8.006 2.043 20.214 1.00 92.25 89 LEU A O 1
ATOM 730 N N . THR A 1 90 ? -9.255 0.288 20.722 1.00 92.19 90 THR A N 1
ATOM 731 C CA . THR A 1 90 ? -8.129 -0.501 21.233 1.00 92.19 90 THR A CA 1
ATOM 732 C C . THR A 1 90 ? -7.250 -0.998 20.076 1.00 92.19 90 THR A C 1
ATOM 734 O O . THR A 1 90 ? -7.648 -0.956 18.911 1.00 92.19 90 THR A O 1
ATOM 737 N N . ASN A 1 91 ? -6.028 -1.458 20.366 1.00 83.69 91 ASN A N 1
ATOM 738 C CA . ASN A 1 91 ? -5.158 -2.025 19.324 1.00 83.69 91 ASN A CA 1
ATOM 739 C C . ASN A 1 91 ? -5.791 -3.255 18.658 1.00 83.69 91 ASN A C 1
ATOM 741 O O . ASN A 1 91 ? -5.768 -3.355 17.438 1.00 83.69 91 ASN A O 1
ATOM 745 N N . GLU A 1 92 ? -6.440 -4.129 19.435 1.00 87.12 92 GLU A N 1
ATOM 746 C CA . GLU A 1 92 ? -7.142 -5.303 18.899 1.00 87.12 92 GLU A CA 1
ATOM 747 C C . GLU A 1 92 ? -8.311 -4.899 17.984 1.00 87.12 92 GLU A C 1
ATOM 749 O O . GLU A 1 92 ? -8.484 -5.466 16.904 1.00 87.12 92 GLU A O 1
ATOM 754 N N . GLU A 1 93 ? -9.091 -3.879 18.361 1.00 92.50 93 GLU A N 1
ATOM 755 C CA . GLU A 1 93 ? -10.172 -3.360 17.512 1.00 92.50 93 GLU A CA 1
ATOM 756 C C . GLU A 1 93 ? -9.643 -2.742 16.212 1.00 92.50 93 GLU A C 1
ATOM 758 O O . GLU A 1 93 ? -10.228 -2.961 15.147 1.00 92.50 93 GLU A O 1
ATOM 763 N N . PHE A 1 94 ? -8.529 -2.009 16.277 1.00 89.12 94 PHE A N 1
ATOM 764 C CA . PHE A 1 94 ? -7.885 -1.421 15.103 1.00 89.12 94 PHE A CA 1
ATOM 765 C C . PHE A 1 94 ? -7.341 -2.496 14.149 1.00 89.12 94 PHE A C 1
ATOM 767 O O . PHE A 1 94 ? -7.658 -2.483 12.958 1.00 89.12 94 PHE A O 1
ATOM 774 N N . GLU A 1 95 ? -6.619 -3.492 14.663 1.00 85.94 95 GLU A N 1
ATOM 775 C CA . GLU A 1 95 ? -6.136 -4.633 13.872 1.00 85.94 95 GLU A CA 1
ATOM 776 C C . GLU A 1 95 ? -7.297 -5.386 13.201 1.00 85.94 95 GLU A C 1
ATOM 778 O O . GLU A 1 95 ? -7.252 -5.737 12.013 1.00 85.94 95 GLU A O 1
ATOM 783 N N . GLN A 1 96 ? -8.395 -5.590 13.933 1.00 89.69 96 GLN A N 1
ATOM 784 C CA . GLN A 1 96 ? -9.578 -6.260 13.407 1.00 89.69 96 GLN A CA 1
ATOM 785 C C . GLN A 1 96 ? -10.278 -5.429 12.318 1.00 89.69 96 GLN A C 1
ATOM 787 O O . GLN A 1 96 ? -10.756 -5.997 11.324 1.00 89.69 96 GLN A O 1
ATOM 792 N N . LEU A 1 97 ? -10.319 -4.101 12.464 1.00 92.19 97 LEU A N 1
ATOM 793 C CA . LEU A 1 97 ? -10.821 -3.164 11.456 1.00 92.19 97 LEU A CA 1
ATOM 794 C C . LEU A 1 97 ? -10.000 -3.238 10.160 1.00 92.19 97 LEU A C 1
ATOM 796 O O . LEU A 1 97 ? -10.583 -3.352 9.070 1.00 92.19 97 LEU A O 1
ATOM 800 N N . GLN A 1 98 ? -8.668 -3.223 10.264 1.00 89.00 98 GLN A N 1
ATOM 801 C CA . GLN A 1 98 ? -7.758 -3.350 9.123 1.00 89.00 98 GLN A CA 1
ATOM 802 C C . GLN A 1 98 ? -7.986 -4.676 8.386 1.00 89.00 98 GLN A C 1
ATOM 804 O O . GLN A 1 98 ? -8.267 -4.690 7.180 1.00 89.00 98 GLN A O 1
ATOM 809 N N . LEU A 1 99 ? -7.968 -5.796 9.118 1.00 88.75 99 LEU A N 1
ATOM 810 C CA . LEU A 1 99 ? -8.161 -7.132 8.556 1.00 88.75 99 LEU A CA 1
ATOM 811 C C . LEU A 1 99 ? -9.517 -7.266 7.849 1.00 88.75 99 LEU A C 1
ATOM 813 O O . LEU A 1 99 ? -9.601 -7.789 6.732 1.00 88.75 99 LEU A O 1
ATOM 817 N N . ASN A 1 100 ? -10.590 -6.770 8.469 1.00 92.44 100 ASN A N 1
ATOM 818 C CA . ASN A 1 100 ? -11.931 -6.794 7.884 1.00 92.44 100 ASN A CA 1
ATOM 819 C C . ASN A 1 100 ? -12.012 -5.949 6.609 1.00 92.44 100 ASN A C 1
ATOM 821 O O . ASN A 1 100 ? -12.661 -6.345 5.633 1.00 92.44 100 ASN A O 1
ATOM 825 N N . THR A 1 101 ? -11.328 -4.805 6.584 1.00 91.81 101 THR A N 1
ATOM 826 C CA . THR A 1 101 ? -11.264 -3.940 5.406 1.00 91.81 101 THR A CA 1
ATOM 827 C C . THR A 1 101 ? -10.583 -4.641 4.236 1.00 91.81 101 THR A C 1
ATOM 829 O O . THR A 1 101 ? -11.157 -4.660 3.140 1.00 91.81 101 THR A O 1
ATOM 832 N N . VAL A 1 102 ? -9.434 -5.281 4.465 1.00 90.56 102 VAL A N 1
ATOM 833 C CA . VAL A 1 102 ? -8.716 -6.053 3.439 1.00 90.56 102 VAL A CA 1
ATOM 834 C C . VAL A 1 102 ? -9.563 -7.226 2.945 1.00 90.56 102 VAL A C 1
ATOM 836 O O . VAL A 1 102 ? -9.799 -7.333 1.741 1.00 90.56 102 VAL A O 1
ATOM 839 N N . LYS A 1 103 ? -10.119 -8.051 3.846 1.00 91.81 103 LYS A N 1
ATOM 840 C CA . LYS A 1 103 ? -10.988 -9.189 3.481 1.00 91.81 103 LYS A CA 1
ATOM 841 C C . LYS A 1 103 ? -12.150 -8.761 2.585 1.00 91.81 103 LYS A C 1
ATOM 843 O O . LYS A 1 103 ? -12.398 -9.368 1.545 1.00 91.81 103 LYS A O 1
ATOM 848 N N . ARG A 1 104 ? -12.829 -7.667 2.942 1.00 94.50 104 ARG A N 1
ATOM 849 C CA . ARG A 1 104 ? -13.935 -7.102 2.156 1.00 94.50 104 ARG A CA 1
ATOM 850 C C . ARG A 1 104 ? -13.487 -6.629 0.771 1.00 94.50 104 ARG A C 1
ATOM 852 O O . ARG A 1 104 ? -14.235 -6.787 -0.193 1.00 94.50 104 ARG A O 1
ATOM 859 N N . LYS A 1 105 ? -12.306 -6.014 0.651 1.00 93.31 105 LYS A N 1
ATOM 860 C CA . LYS A 1 105 ? -11.764 -5.563 -0.643 1.00 93.31 105 LYS A CA 1
ATOM 861 C C . LYS A 1 105 ? -11.337 -6.743 -1.518 1.00 93.31 105 LYS A C 1
ATOM 863 O O . LYS A 1 105 ? -11.678 -6.744 -2.698 1.00 93.31 105 LYS A O 1
ATOM 868 N N . LEU A 1 106 ? -10.700 -7.764 -0.944 1.00 92.94 106 LEU A N 1
ATOM 869 C CA . LEU A 1 106 ? -10.316 -8.990 -1.650 1.00 92.94 106 LEU A CA 1
ATOM 870 C C . LEU A 1 106 ? -11.532 -9.768 -2.159 1.00 92.94 106 LEU A C 1
ATOM 872 O O . LEU A 1 106 ? -11.559 -10.150 -3.326 1.00 92.94 106 LEU A O 1
ATOM 876 N N . ALA A 1 107 ? -12.572 -9.921 -1.334 1.00 93.50 107 ALA A N 1
ATOM 877 C CA . ALA A 1 107 ? -13.821 -10.551 -1.758 1.00 93.50 107 ALA A CA 1
ATOM 878 C C . ALA A 1 107 ? -14.435 -9.829 -2.974 1.00 93.50 107 ALA A C 1
ATOM 880 O O . ALA A 1 107 ? -14.835 -10.469 -3.940 1.00 93.50 107 ALA A O 1
ATOM 881 N N . LYS A 1 108 ? -14.438 -8.486 -2.977 1.00 92.38 108 LYS A N 1
ATOM 882 C CA . LYS A 1 108 ? -14.894 -7.682 -4.128 1.00 92.38 108 LYS A CA 1
ATOM 883 C C . LYS A 1 108 ? -14.004 -7.818 -5.362 1.00 92.38 108 LYS A C 1
ATOM 885 O O . LYS A 1 108 ? -14.484 -7.621 -6.470 1.00 92.38 108 LYS A O 1
ATOM 890 N N . TRP A 1 109 ? -12.709 -8.057 -5.190 1.00 90.62 109 TRP A N 1
ATOM 891 C CA . TRP A 1 109 ? -11.797 -8.226 -6.317 1.00 90.62 109 TRP A CA 1
ATOM 892 C C . TRP A 1 109 ? -12.003 -9.579 -7.000 1.00 90.62 109 TRP A C 1
ATOM 894 O O . TRP A 1 109 ? -12.049 -9.647 -8.224 1.00 90.62 109 TRP A O 1
ATOM 904 N N . GLN A 1 110 ? -12.226 -10.637 -6.218 1.00 86.88 110 GLN A N 1
ATOM 905 C CA . GLN A 1 110 ? -12.499 -11.980 -6.733 1.00 86.88 110 GLN A CA 1
ATOM 906 C C . GLN A 1 110 ? -13.793 -12.057 -7.553 1.00 86.88 110 GLN A C 1
ATOM 908 O O . GLN A 1 110 ? -13.851 -12.820 -8.512 1.00 86.88 110 GLN A O 1
ATOM 913 N N . THR A 1 111 ? -14.808 -11.258 -7.208 1.00 89.19 111 THR A N 1
ATOM 914 C CA . THR A 1 111 ? -16.093 -11.217 -7.928 1.00 89.19 111 THR A CA 1
ATOM 915 C C . THR A 1 111 ? -16.088 -10.330 -9.171 1.00 89.19 111 THR A C 1
ATOM 917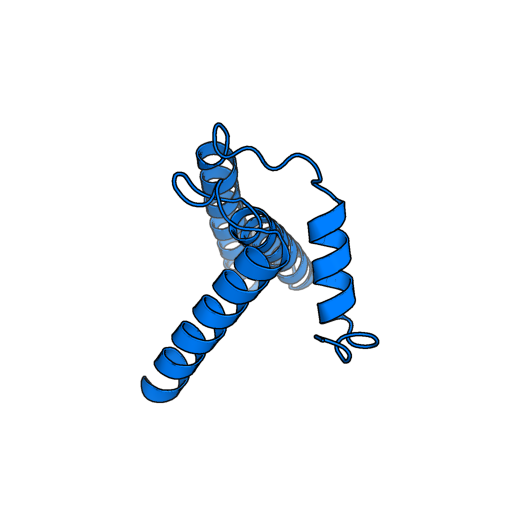 O O . THR A 1 111 ? -17.049 -10.360 -9.930 1.00 89.19 111 THR A O 1
ATOM 920 N N . LYS A 1 112 ? -15.034 -9.532 -9.380 1.00 78.50 112 LYS A N 1
ATOM 921 C CA . LYS A 1 112 ? -14.859 -8.660 -10.554 1.00 78.50 112 LYS A CA 1
ATOM 922 C C . LYS A 1 112 ? -14.046 -9.313 -11.681 1.00 78.50 112 LYS A C 1
ATOM 924 O O . LYS A 1 112 ? -13.591 -8.596 -12.569 1.00 78.50 112 LYS A O 1
ATOM 929 N N . LYS A 1 113 ? -13.820 -10.628 -11.609 1.00 54.28 113 LYS A N 1
ATOM 930 C CA . LYS A 1 113 ? -13.209 -11.394 -12.700 1.00 54.28 113 LYS A CA 1
ATOM 931 C C . LYS A 1 113 ? -14.158 -11.535 -13.880 1.00 54.28 113 LYS A C 1
ATOM 933 O O . LYS A 1 113 ? -15.360 -11.762 -13.628 1.00 54.28 113 LYS A O 1
#

pLDDT: mean 83.81, std 14.66, range [36.34, 98.38]

Radius of gyration: 17.09 Å; chains: 1; bounding box: 37×34×47 Å

Sequence (113 aa):
MVKEITNSCLGLLYEEIYNAHLERNDVLFWRRLLKLSEEVGELSEAYLFTTANNNYKNKTYHDVREELADLVVMALDLSATRLPGEEHLTNEEFEQLQLNTVKRKLAKWQTKK